Protein AF-A0A920AAB1-F1 (afdb_monomer_lite)

Sequence (123 aa):
MAELSDSGIDLFFFVGNHDCWMKNYLEDEIGFKVFKNSCEFKIDDNNLLIGHGDGLGPGDIKYKFLKFLFRSSILRKLFSFIHPDIGISLGRFFSDNNKILSGNNSPFESKEKEMLYTYCKMY

Secondary structure (DSSP, 8-state):
-HHHHHTT---EEE--SSSTT--THHHHHH--EEESS-EEEEETTEEEEE---TT-SS--HHHHHHHHHHH-HHHHHHHTTS-HHHHHHHHHHHHHHHHHHHT-------GGG-HHHHHHTT-

Structure (mmCIF, N/CA/C/O backbone):
data_AF-A0A920AAB1-F1
#
_entry.id   AF-A0A920AAB1-F1
#
loop_
_atom_site.group_PDB
_atom_site.id
_atom_site.type_symbol
_atom_site.label_atom_id
_atom_site.label_alt_id
_atom_site.label_comp_id
_atom_site.label_asym_id
_atom_site.label_entity_id
_atom_site.label_seq_id
_atom_site.pdbx_PDB_ins_code
_atom_site.Cartn_x
_atom_site.Cartn_y
_atom_site.Cartn_z
_atom_site.occupancy
_atom_site.B_iso_or_equiv
_atom_site.auth_seq_id
_atom_site.auth_comp_id
_atom_site.auth_asym_id
_atom_site.auth_atom_id
_atom_site.pdbx_PDB_model_num
ATOM 1 N N . MET A 1 1 ? -8.728 -19.778 1.644 1.00 63.94 1 MET A N 1
ATOM 2 C CA . MET A 1 1 ? -9.113 -18.346 1.573 1.00 63.94 1 MET A CA 1
ATOM 3 C C . MET A 1 1 ? -10.530 -18.206 1.052 1.00 63.94 1 MET A C 1
ATOM 5 O O . MET A 1 1 ? -11.318 -17.617 1.772 1.00 63.94 1 MET A O 1
ATOM 9 N N . ALA A 1 2 ? -10.869 -18.802 -0.100 1.00 72.75 2 ALA A N 1
ATOM 10 C CA . ALA A 1 2 ? -12.261 -18.904 -0.560 1.00 72.75 2 ALA A CA 1
ATOM 11 C C . ALA A 1 2 ? -13.187 -19.480 0.530 1.00 72.75 2 ALA A C 1
ATOM 13 O O . ALA A 1 2 ? -14.150 -18.832 0.897 1.00 72.75 2 ALA A O 1
ATOM 14 N N . GLU A 1 3 ? -12.768 -20.557 1.205 1.00 80.94 3 GLU A N 1
ATOM 15 C CA . GLU A 1 3 ? -13.504 -21.141 2.345 1.00 80.94 3 GLU A CA 1
ATOM 16 C C . GLU A 1 3 ? -13.825 -20.152 3.488 1.00 80.94 3 GLU A C 1
ATOM 18 O O . GLU A 1 3 ? -14.837 -20.303 4.166 1.00 80.94 3 GLU A O 1
ATOM 23 N N . LEU A 1 4 ? -12.983 -19.131 3.716 1.00 84.75 4 LEU A N 1
ATOM 24 C CA . LEU A 1 4 ? -13.248 -18.103 4.731 1.00 84.75 4 LEU A CA 1
ATOM 25 C C . LEU A 1 4 ? -14.322 -17.129 4.242 1.00 84.75 4 LEU A C 1
ATOM 27 O O . LEU A 1 4 ? -15.230 -16.800 5.002 1.00 84.75 4 LEU A O 1
ATOM 31 N N . SER A 1 5 ? -14.249 -16.717 2.975 1.00 84.31 5 SER A N 1
ATOM 32 C CA . SER A 1 5 ? -15.295 -15.899 2.355 1.00 84.31 5 SER A CA 1
ATOM 33 C C . SER A 1 5 ? -16.631 -16.647 2.324 1.00 84.31 5 SER A C 1
ATOM 35 O O . SER A 1 5 ? -17.643 -16.106 2.762 1.00 84.31 5 SER A O 1
ATOM 37 N N . ASP A 1 6 ? -16.612 -17.927 1.942 1.00 83.69 6 ASP A N 1
ATOM 38 C CA . ASP A 1 6 ? -17.788 -18.803 1.900 1.00 83.69 6 ASP A CA 1
ATOM 39 C C . ASP A 1 6 ? -18.411 -19.013 3.290 1.00 83.69 6 ASP A C 1
ATOM 41 O O . ASP A 1 6 ? -19.623 -19.175 3.418 1.00 83.69 6 ASP A O 1
ATOM 45 N N . SER A 1 7 ? -17.600 -18.954 4.354 1.00 88.88 7 SER A N 1
ATOM 46 C CA . SER A 1 7 ? -18.075 -18.970 5.746 1.00 88.88 7 SER A CA 1
ATOM 47 C C . SER A 1 7 ? -18.671 -17.638 6.232 1.00 88.88 7 SER A C 1
ATOM 49 O O . SER A 1 7 ? -19.068 -17.530 7.391 1.00 88.88 7 SER A O 1
ATOM 51 N N . GLY A 1 8 ? -18.759 -16.628 5.359 1.00 86.69 8 GLY A N 1
ATOM 52 C CA . GLY A 1 8 ? -19.330 -15.313 5.653 1.00 86.69 8 GLY A CA 1
ATOM 53 C C . GLY A 1 8 ? -18.368 -14.343 6.340 1.00 86.69 8 GLY A C 1
ATOM 54 O O . GLY A 1 8 ? -18.815 -13.341 6.897 1.00 86.69 8 GLY A O 1
ATOM 55 N N . ILE A 1 9 ? -17.061 -14.621 6.329 1.00 89.88 9 ILE A N 1
ATOM 56 C CA . ILE A 1 9 ? -16.056 -13.715 6.892 1.00 89.88 9 ILE A CA 1
ATOM 57 C C . ILE A 1 9 ? -15.723 -12.645 5.854 1.00 89.88 9 ILE A C 1
ATOM 59 O O . ILE A 1 9 ? -15.301 -12.952 4.739 1.00 89.88 9 ILE A O 1
ATOM 63 N N . ASP A 1 10 ? -15.865 -11.378 6.241 1.00 89.56 10 ASP A N 1
ATOM 64 C CA . ASP A 1 10 ? -15.471 -10.259 5.394 1.00 89.56 10 ASP A CA 1
ATOM 65 C C . ASP A 1 10 ? -13.947 -10.224 5.199 1.00 89.56 10 ASP A C 1
ATOM 67 O O . ASP A 1 10 ? -13.170 -10.111 6.151 1.00 89.56 10 ASP A O 1
ATOM 71 N N . LEU A 1 11 ? -13.519 -10.271 3.938 1.00 91.06 11 LEU A N 1
ATOM 72 C CA . LEU A 1 11 ? -12.115 -10.218 3.555 1.00 91.06 11 LEU A CA 1
ATOM 73 C C . LEU A 1 11 ? -11.782 -8.847 2.958 1.00 91.06 11 LEU A C 1
ATOM 75 O O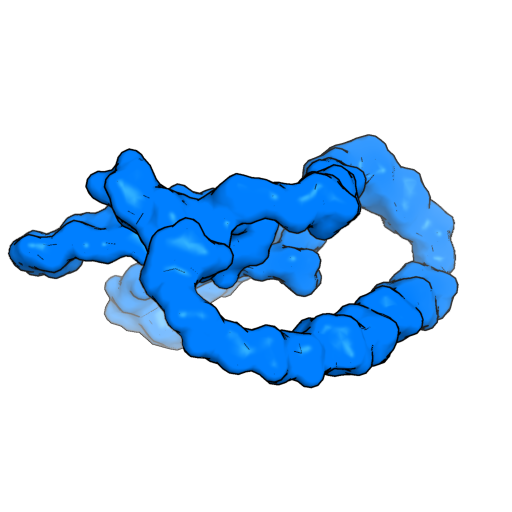 . LEU A 1 11 ? -12.384 -8.417 1.975 1.00 91.06 11 LEU A O 1
ATOM 79 N N . PHE A 1 12 ? -10.793 -8.164 3.532 1.00 92.06 12 PHE A N 1
ATOM 80 C CA . PHE A 1 12 ? -10.333 -6.844 3.092 1.00 92.06 12 PHE A CA 1
ATOM 81 C C . PHE A 1 12 ? -8.893 -6.951 2.585 1.00 92.06 12 PHE A C 1
ATOM 83 O O . PHE A 1 12 ? -8.032 -7.490 3.279 1.00 92.06 12 PHE A O 1
ATOM 90 N N . PHE A 1 13 ? -8.615 -6.436 1.386 1.00 91.75 13 PHE A N 1
ATOM 91 C CA . PHE A 1 13 ? -7.270 -6.432 0.806 1.00 91.75 13 PHE A CA 1
ATOM 92 C C . PHE A 1 13 ? -6.842 -5.010 0.455 1.00 91.75 13 PHE A C 1
ATOM 94 O O . PHE A 1 13 ? -7.510 -4.334 -0.324 1.00 91.75 13 PHE A O 1
ATOM 101 N N . PHE A 1 14 ? -5.712 -4.559 0.995 1.00 91.94 14 PHE A N 1
ATOM 102 C CA . PHE A 1 14 ? -5.145 -3.245 0.692 1.00 91.94 14 PHE A CA 1
ATOM 103 C C . PHE A 1 14 ? -4.011 -3.405 -0.312 1.00 91.94 14 PHE A C 1
ATOM 105 O O . PHE A 1 14 ? -3.015 -4.065 -0.033 1.00 91.94 14 PHE A O 1
ATOM 112 N N . VAL A 1 15 ? -4.172 -2.803 -1.489 1.00 89.94 15 VAL A N 1
ATOM 113 C CA . VAL A 1 15 ? -3.220 -2.940 -2.594 1.00 89.94 15 VAL A CA 1
ATOM 114 C C . VAL A 1 15 ? -1.907 -2.252 -2.242 1.00 89.94 15 VAL A C 1
ATOM 116 O O . VAL A 1 15 ? -1.875 -1.035 -2.042 1.00 89.94 15 VAL A O 1
ATOM 119 N N . GLY A 1 16 ? -0.825 -3.028 -2.236 1.00 86.88 16 GLY A N 1
ATOM 120 C CA . GLY A 1 16 ? 0.528 -2.522 -2.074 1.00 86.88 16 GLY A CA 1
ATOM 121 C C . GLY A 1 16 ? 1.189 -2.087 -3.379 1.00 86.88 16 GLY A C 1
ATOM 122 O O . GLY A 1 16 ? 0.645 -2.182 -4.483 1.00 86.88 16 GLY A O 1
ATOM 123 N N . ASN A 1 17 ? 2.431 -1.634 -3.259 1.00 84.19 17 ASN A N 1
ATOM 124 C CA . ASN A 1 17 ? 3.260 -1.219 -4.389 1.00 84.19 17 ASN A CA 1
ATOM 125 C C . ASN A 1 17 ? 3.638 -2.372 -5.335 1.00 84.19 17 ASN A C 1
ATOM 127 O O . ASN A 1 17 ? 3.897 -2.130 -6.513 1.00 84.19 17 ASN A O 1
ATOM 131 N N . HIS A 1 18 ? 3.642 -3.610 -4.841 1.00 82.38 18 HIS A N 1
ATOM 132 C CA . HIS A 1 18 ? 3.916 -4.807 -5.641 1.00 82.38 18 HIS A CA 1
ATOM 133 C C . HIS A 1 18 ? 2.667 -5.355 -6.344 1.00 82.38 18 HIS A C 1
ATOM 135 O O . HIS A 1 18 ? 2.777 -5.956 -7.410 1.00 82.38 18 HIS A O 1
ATOM 141 N N . ASP A 1 19 ? 1.481 -5.067 -5.810 1.00 84.12 19 ASP A N 1
ATOM 142 C CA . ASP A 1 19 ? 0.209 -5.625 -6.282 1.00 84.12 19 ASP A CA 1
ATOM 143 C C . ASP A 1 19 ? -0.561 -4.648 -7.186 1.00 84.12 19 ASP A C 1
ATOM 145 O O . ASP A 1 19 ? -1.693 -4.901 -7.592 1.00 84.12 19 ASP A O 1
ATOM 149 N N . CYS A 1 20 ? 0.040 -3.507 -7.537 1.00 80.12 20 CYS A N 1
ATOM 150 C CA . CYS A 1 20 ? -0.643 -2.389 -8.195 1.00 80.12 20 CYS A CA 1
ATOM 151 C C . CYS A 1 20 ? -1.248 -2.706 -9.578 1.00 80.12 20 CYS A C 1
ATOM 153 O O . CYS A 1 20 ? -2.135 -1.984 -10.044 1.00 80.12 20 CYS A O 1
ATOM 155 N N . TRP A 1 21 ? -0.778 -3.764 -10.244 1.00 84.31 21 TRP A N 1
ATOM 156 C CA . TRP A 1 21 ? -1.288 -4.231 -11.539 1.00 84.31 21 TRP A CA 1
ATOM 157 C C . TRP A 1 21 ? -2.143 -5.489 -11.451 1.00 84.31 21 TRP A C 1
ATOM 159 O O . TRP A 1 21 ? -2.599 -5.983 -12.487 1.00 84.31 21 TRP A O 1
ATOM 169 N N . MET A 1 22 ? -2.393 -5.976 -10.236 1.00 85.44 22 MET A N 1
ATOM 170 C CA . MET A 1 22 ? -3.369 -7.022 -10.000 1.00 85.44 22 MET A CA 1
ATOM 171 C C . MET A 1 22 ? -4.720 -6.586 -10.580 1.00 85.44 22 MET A C 1
ATOM 173 O O . MET A 1 22 ? -5.168 -5.448 -10.404 1.00 85.44 22 MET A O 1
ATOM 177 N N . LYS A 1 23 ? -5.334 -7.484 -11.351 1.00 77.88 23 LYS A N 1
ATOM 178 C CA . LYS A 1 23 ? -6.693 -7.301 -11.869 1.00 77.88 23 LYS A CA 1
ATOM 179 C C . LYS A 1 23 ? -7.704 -7.598 -10.754 1.00 77.88 23 LYS A C 1
ATOM 181 O O . LYS A 1 23 ? -7.348 -7.706 -9.587 1.00 77.88 23 LYS A O 1
ATOM 186 N N . ASN A 1 24 ? -8.951 -7.806 -11.132 1.00 85.00 24 ASN A N 1
ATOM 187 C CA . ASN A 1 24 ? -10.046 -8.026 -10.201 1.00 85.00 24 ASN A CA 1
ATOM 188 C C . ASN A 1 24 ? -10.119 -9.475 -9.683 1.00 85.00 24 ASN A C 1
ATOM 190 O O . ASN A 1 24 ? -11.113 -9.846 -9.093 1.00 85.00 24 ASN A O 1
ATOM 194 N N . TYR A 1 25 ? -9.079 -10.304 -9.856 1.00 86.38 25 TYR A N 1
ATOM 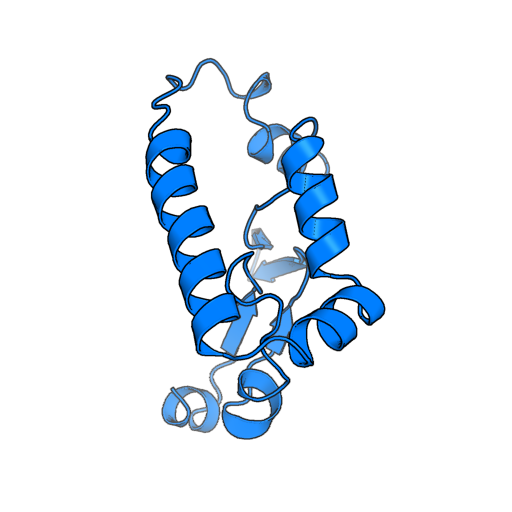195 C CA . TYR A 1 25 ? -9.122 -11.724 -9.471 1.00 86.38 25 TYR A CA 1
ATOM 196 C C . TYR A 1 25 ? -9.480 -11.933 -7.990 1.00 86.38 25 TYR A C 1
ATOM 198 O O . TYR A 1 25 ? -10.308 -12.775 -7.676 1.00 86.38 25 TYR A O 1
ATOM 206 N N . LEU A 1 26 ? -8.891 -11.157 -7.070 1.00 86.62 26 LEU A N 1
ATOM 207 C CA . LEU A 1 26 ? -9.221 -11.289 -5.643 1.00 86.62 26 LEU A CA 1
ATOM 208 C C . LEU A 1 26 ? -10.658 -10.851 -5.327 1.00 86.62 26 LEU A C 1
ATOM 210 O O . LEU A 1 26 ? -11.266 -11.414 -4.420 1.00 86.62 26 LEU A O 1
ATOM 214 N N . GLU A 1 27 ? -11.183 -9.866 -6.058 1.00 87.56 27 GLU A N 1
ATOM 215 C CA . GLU A 1 27 ? -12.566 -9.400 -5.905 1.00 87.56 27 GLU A CA 1
ATOM 216 C C . GLU A 1 27 ? -13.542 -10.434 -6.477 1.00 87.56 27 GLU A C 1
ATOM 218 O O . GLU A 1 27 ? -14.426 -10.900 -5.766 1.00 87.56 27 GLU A O 1
ATOM 223 N N . ASP A 1 28 ? -13.328 -10.830 -7.732 1.00 87.12 28 ASP A N 1
ATOM 224 C CA . ASP A 1 28 ? -14.247 -11.645 -8.527 1.00 87.12 28 ASP A CA 1
ATOM 225 C C . ASP A 1 28 ? -14.255 -13.119 -8.086 1.00 87.12 28 ASP A C 1
ATOM 227 O O . ASP A 1 28 ? -15.316 -13.734 -8.030 1.00 87.12 28 ASP A O 1
ATOM 231 N N . GLU A 1 29 ? -13.091 -13.692 -7.756 1.00 85.25 29 GLU A N 1
ATOM 232 C CA . GLU A 1 29 ? -12.951 -15.141 -7.521 1.00 85.25 29 GLU A CA 1
ATOM 233 C C . GLU A 1 29 ? -12.893 -15.521 -6.038 1.00 85.25 29 GLU A C 1
ATOM 235 O O . GLU A 1 29 ? -13.155 -16.667 -5.682 1.00 85.25 29 GLU A O 1
ATOM 240 N N . ILE A 1 30 ? -12.501 -14.594 -5.158 1.00 84.81 30 ILE A N 1
ATOM 241 C CA . ILE A 1 30 ? -12.308 -14.885 -3.725 1.00 84.81 30 ILE A CA 1
ATOM 242 C C . ILE A 1 30 ? -13.238 -14.047 -2.834 1.00 84.81 30 ILE A C 1
ATOM 244 O O . ILE A 1 30 ? -13.369 -14.347 -1.651 1.00 84.81 30 ILE A O 1
ATOM 248 N N . GLY A 1 31 ? -13.893 -13.013 -3.372 1.00 84.50 31 GLY A N 1
ATOM 249 C CA . GLY A 1 31 ? -14.814 -12.166 -2.611 1.00 84.50 31 GLY A CA 1
ATOM 250 C C . GLY A 1 31 ? -14.125 -11.132 -1.715 1.00 84.50 31 GLY A C 1
ATOM 251 O O . GLY A 1 31 ? -14.726 -10.653 -0.751 1.00 84.50 31 GLY A O 1
ATOM 252 N N . PHE A 1 32 ? -12.867 -10.770 -1.994 1.00 89.25 32 PHE A N 1
ATOM 253 C CA . PHE A 1 32 ? -12.210 -9.679 -1.271 1.00 89.25 32 PHE A CA 1
ATOM 254 C C . PHE A 1 32 ? -12.820 -8.323 -1.629 1.00 89.25 32 PHE A C 1
ATOM 256 O O . PHE A 1 32 ? -13.033 -7.999 -2.794 1.00 89.25 32 PHE A O 1
ATOM 263 N N . LYS A 1 33 ? -12.959 -7.458 -0.626 1.00 90.94 33 LYS A N 1
ATOM 264 C CA . LYS A 1 33 ? -13.113 -6.014 -0.818 1.00 90.94 33 LYS A CA 1
ATOM 265 C C . LYS A 1 33 ? -11.717 -5.416 -1.019 1.00 90.94 33 LYS A C 1
ATOM 267 O O . LYS A 1 33 ? -10.926 -5.374 -0.072 1.00 90.94 33 LYS A O 1
ATOM 272 N N . VAL A 1 34 ? -11.387 -4.992 -2.242 1.00 91.75 34 VAL A N 1
ATOM 273 C CA . VAL A 1 34 ? -10.049 -4.472 -2.571 1.00 91.75 34 VAL A CA 1
ATOM 274 C C . VAL A 1 34 ? -9.998 -2.947 -2.459 1.00 91.75 34 VAL A C 1
ATOM 276 O O . VAL A 1 34 ? -10.682 -2.206 -3.161 1.00 91.75 34 VAL A O 1
ATOM 279 N N . PHE A 1 35 ? -9.101 -2.458 -1.609 1.00 91.25 35 PHE A N 1
ATOM 280 C CA . PHE A 1 35 ? -8.873 -1.042 -1.351 1.00 91.25 35 PHE A CA 1
ATOM 281 C C . PHE A 1 35 ? -7.548 -0.600 -1.960 1.00 91.25 35 PHE A C 1
ATOM 283 O O . PHE A 1 35 ? -6.472 -1.078 -1.606 1.00 91.25 35 PHE A O 1
ATOM 290 N N . LYS A 1 36 ? -7.611 0.356 -2.890 1.00 88.06 36 LYS A N 1
ATOM 291 C CA . LYS A 1 36 ? -6.414 0.936 -3.527 1.00 88.06 36 LYS A CA 1
ATOM 292 C C . LYS A 1 36 ? -5.796 2.076 -2.722 1.00 88.06 36 LYS A C 1
ATOM 294 O O . LYS A 1 36 ? -4.673 2.482 -3.014 1.00 88.06 36 LYS A O 1
ATOM 299 N N . ASN A 1 37 ? -6.538 2.632 -1.775 1.00 88.75 37 ASN A N 1
ATOM 300 C CA . ASN A 1 37 ? -6.125 3.741 -0.925 1.00 88.75 37 ASN A CA 1
ATOM 301 C C . ASN A 1 37 ? -6.409 3.373 0.534 1.00 88.7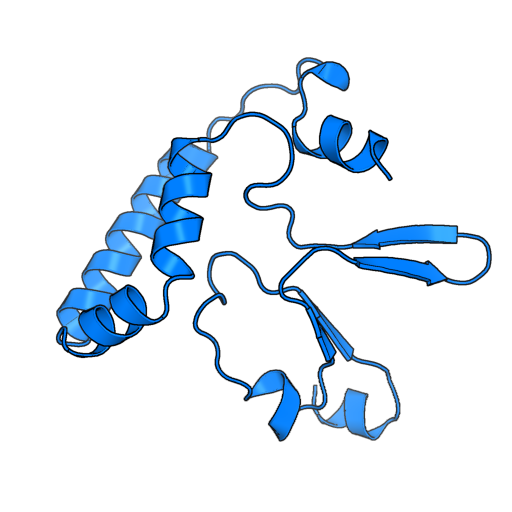5 37 ASN A C 1
ATOM 303 O O . ASN A 1 37 ? -7.130 2.409 0.792 1.00 88.75 37 ASN A O 1
ATOM 307 N N . SER A 1 38 ? -5.852 4.141 1.469 1.00 91.31 38 SER A N 1
ATOM 308 C CA . SER A 1 38 ? -6.175 3.984 2.885 1.00 91.31 38 SER A CA 1
ATOM 309 C C . SER A 1 38 ? -7.650 4.289 3.144 1.00 91.31 38 SER A C 1
ATOM 311 O O . SER A 1 38 ? -8.217 5.183 2.511 1.00 91.31 38 SER A O 1
ATOM 313 N N . CYS A 1 39 ? -8.250 3.565 4.082 1.00 92.50 39 CYS A N 1
ATOM 314 C CA . CYS A 1 39 ? -9.637 3.739 4.489 1.00 92.50 39 CYS A CA 1
ATOM 315 C C . CYS A 1 39 ? -9.756 3.779 6.010 1.00 92.50 39 CYS A C 1
ATOM 317 O O . CYS A 1 39 ? -9.022 3.095 6.726 1.00 92.50 39 CYS A O 1
ATOM 319 N N . GLU A 1 40 ? -10.694 4.593 6.480 1.00 92.62 40 GLU A N 1
ATOM 320 C CA . GLU A 1 40 ? -11.090 4.650 7.880 1.00 92.62 40 GLU A CA 1
ATOM 321 C C . GLU A 1 40 ? -12.145 3.582 8.157 1.00 92.62 40 GLU A C 1
ATOM 323 O O . GLU A 1 40 ? -13.122 3.437 7.421 1.00 92.62 40 GLU A O 1
ATOM 328 N N . PHE A 1 41 ? -11.945 2.842 9.237 1.00 92.38 41 PHE A N 1
ATOM 329 C CA . PHE A 1 41 ? -12.866 1.846 9.748 1.00 92.38 41 PHE A CA 1
ATOM 330 C C . PHE A 1 41 ? -13.248 2.215 11.166 1.00 92.38 41 PHE A C 1
ATOM 332 O O . PHE A 1 41 ? -12.406 2.631 11.960 1.00 92.38 41 PHE A O 1
ATOM 339 N N . LYS A 1 42 ? -14.516 1.996 11.498 1.00 93.50 42 LYS A N 1
ATOM 340 C CA . LYS A 1 42 ? -14.973 1.991 12.878 1.00 93.50 42 LYS A CA 1
ATOM 341 C C . LYS A 1 42 ? -15.278 0.552 13.265 1.00 93.50 42 LYS A C 1
ATOM 343 O O . LYS A 1 42 ? -16.195 -0.044 12.703 1.00 93.50 42 LYS A O 1
ATOM 348 N N . ILE A 1 43 ? -14.482 -0.001 14.173 1.00 91.81 43 ILE A N 1
ATOM 349 C CA . ILE A 1 43 ? -14.668 -1.351 14.709 1.00 91.81 43 ILE A CA 1
ATOM 350 C C . ILE A 1 43 ? -14.910 -1.201 16.206 1.00 91.81 43 ILE A C 1
ATOM 352 O O . ILE A 1 43 ? -14.034 -0.738 16.940 1.00 91.81 43 ILE A O 1
ATOM 356 N N . ASP A 1 44 ? -16.125 -1.542 16.629 1.00 92.31 44 ASP A N 1
ATOM 357 C CA . ASP A 1 44 ? -16.658 -1.236 17.956 1.00 92.31 44 ASP A CA 1
ATOM 358 C C . ASP A 1 44 ? -16.530 0.269 18.273 1.00 92.31 44 ASP A C 1
ATOM 360 O O . ASP A 1 44 ? -17.034 1.120 17.529 1.00 92.31 44 ASP A O 1
ATOM 364 N N . ASP A 1 45 ? -15.819 0.606 19.349 1.00 94.75 45 ASP A N 1
ATOM 365 C CA . ASP A 1 45 ? -15.546 1.981 19.775 1.00 94.75 45 ASP A CA 1
ATOM 366 C C . ASP A 1 45 ? -14.211 2.531 19.240 1.00 94.75 45 ASP A C 1
ATOM 368 O O . ASP A 1 45 ? -13.819 3.650 19.576 1.00 94.75 45 ASP A O 1
ATOM 372 N N . ASN A 1 46 ? -13.506 1.776 18.390 1.00 94.00 46 ASN A N 1
ATOM 373 C CA . ASN A 1 46 ? -12.195 2.156 17.870 1.00 94.00 46 ASN A CA 1
ATOM 374 C C . ASN A 1 46 ? -12.287 2.675 16.432 1.00 94.00 46 ASN A C 1
ATOM 376 O O . ASN A 1 46 ? -12.831 2.011 15.548 1.00 94.00 46 ASN A O 1
ATOM 380 N N . ASN A 1 47 ? -11.673 3.833 16.187 1.00 93.06 47 ASN A N 1
ATOM 381 C CA . ASN A 1 47 ? -11.429 4.339 14.839 1.00 93.06 47 ASN A CA 1
ATOM 382 C C . ASN A 1 47 ? -10.046 3.871 14.373 1.00 93.06 47 ASN A C 1
ATOM 384 O O . ASN A 1 47 ? -9.048 4.065 15.068 1.00 93.06 47 ASN A O 1
ATOM 388 N N . LEU A 1 48 ? -9.991 3.251 13.200 1.00 93.50 48 LEU A N 1
ATOM 389 C CA . LEU A 1 48 ? -8.793 2.657 12.621 1.00 93.50 48 LEU A CA 1
ATOM 390 C C . LEU A 1 48 ? -8.565 3.233 11.228 1.00 93.50 48 LEU A C 1
ATOM 392 O O . LEU A 1 48 ? -9.447 3.166 10.379 1.00 93.50 48 LEU A O 1
ATOM 396 N N . LEU A 1 49 ? -7.363 3.734 10.963 1.00 93.38 49 LEU A N 1
ATOM 397 C CA . LEU A 1 49 ? -6.927 4.087 9.615 1.00 93.38 49 LEU A CA 1
ATOM 398 C C . LEU A 1 49 ? -6.067 2.948 9.069 1.00 93.38 49 LEU A C 1
ATOM 400 O O . LEU A 1 49 ? -4.976 2.695 9.578 1.00 93.38 49 LEU A O 1
ATOM 404 N N . ILE A 1 50 ? -6.555 2.258 8.039 1.00 93.12 50 ILE A N 1
ATOM 405 C CA . ILE A 1 50 ? -5.898 1.072 7.483 1.00 93.12 50 ILE A CA 1
ATOM 406 C C . ILE A 1 50 ? -5.510 1.338 6.031 1.00 93.12 50 ILE A C 1
ATOM 408 O O . ILE A 1 50 ? -6.307 1.826 5.233 1.00 93.12 50 ILE A O 1
ATOM 412 N N . GLY A 1 51 ? -4.269 1.014 5.679 1.00 91.81 51 GLY A N 1
ATOM 413 C CA . GLY A 1 51 ? -3.740 1.103 4.323 1.00 91.81 51 GLY A CA 1
ATOM 414 C C . GLY A 1 51 ? -2.311 0.574 4.259 1.00 91.81 51 GLY A C 1
ATOM 415 O O . GLY A 1 51 ? -1.681 0.363 5.291 1.00 91.81 51 GLY A O 1
ATOM 416 N N . HIS A 1 52 ? -1.784 0.373 3.049 1.00 90.19 52 HIS A N 1
ATOM 417 C CA . HIS A 1 52 ? -0.434 -0.181 2.856 1.00 90.19 52 HIS A CA 1
ATOM 418 C C . HIS A 1 52 ? 0.690 0.738 3.366 1.00 90.19 52 HIS A C 1
ATOM 420 O O . HIS A 1 52 ? 1.746 0.267 3.769 1.00 90.19 52 HIS A O 1
ATOM 426 N N . GLY A 1 53 ? 0.475 2.058 3.358 1.00 86.56 53 GLY A N 1
ATOM 427 C CA . GLY A 1 53 ? 1.442 3.045 3.859 1.00 86.56 53 GLY A CA 1
ATOM 428 C C . GLY A 1 53 ? 2.402 3.606 2.804 1.00 86.56 53 GLY A C 1
ATOM 429 O O . GLY A 1 53 ? 2.968 4.680 2.990 1.00 86.56 53 GLY A O 1
ATOM 430 N N . ASP A 1 54 ? 2.565 2.952 1.655 1.00 85.88 54 ASP A N 1
ATOM 431 C CA . ASP A 1 54 ? 3.530 3.396 0.651 1.00 85.88 54 ASP A CA 1
ATOM 432 C C . ASP A 1 54 ? 3.168 4.751 0.015 1.00 85.88 54 ASP A C 1
ATOM 434 O O . ASP A 1 54 ? 2.068 4.981 -0.500 1.00 85.88 54 ASP A O 1
ATOM 438 N N . GLY A 1 55 ? 4.134 5.670 -0.008 1.00 82.56 55 GLY A N 1
ATOM 439 C CA . GLY A 1 55 ? 3.951 6.987 -0.617 1.00 82.56 55 GLY A CA 1
ATOM 440 C C . GLY A 1 55 ? 2.918 7.872 0.092 1.00 82.56 55 GLY A C 1
ATOM 441 O O . GLY A 1 55 ? 2.422 8.810 -0.535 1.00 82.56 55 GLY A O 1
ATOM 442 N N . LEU A 1 56 ? 2.594 7.592 1.359 1.00 86.12 56 LEU A N 1
ATOM 443 C CA . LEU A 1 56 ? 1.796 8.461 2.230 1.00 86.12 56 LEU A CA 1
ATOM 444 C C . LEU A 1 56 ? 2.689 9.448 3.003 1.00 86.12 56 LEU A C 1
ATOM 446 O O . LEU A 1 56 ? 3.902 9.276 3.084 1.00 86.12 56 LEU A O 1
ATOM 450 N N . GLY A 1 57 ? 2.088 10.503 3.560 1.00 85.00 57 GLY A N 1
ATOM 451 C CA . GLY A 1 57 ? 2.807 11.545 4.308 1.00 85.00 57 GLY A CA 1
ATOM 452 C C . GLY A 1 57 ? 3.608 12.514 3.427 1.00 85.00 57 GLY A C 1
ATOM 453 O O . GLY A 1 57 ? 3.537 12.438 2.201 1.00 85.00 57 GLY A O 1
ATOM 454 N N . PRO A 1 58 ? 4.330 13.485 4.007 1.00 81.62 58 PRO A N 1
ATOM 455 C CA . PRO A 1 58 ? 5.177 14.427 3.267 1.00 81.62 58 PRO A CA 1
ATOM 456 C C . PRO A 1 58 ? 6.469 13.760 2.757 1.00 81.62 58 PRO A C 1
ATOM 458 O O . PRO A 1 58 ? 6.876 12.737 3.278 1.00 81.62 58 PRO A O 1
ATOM 461 N N . GLY A 1 59 ? 7.134 14.324 1.741 1.00 84.12 59 GLY A N 1
ATOM 462 C CA . GLY A 1 59 ? 8.410 13.781 1.231 1.00 84.12 59 GLY A CA 1
ATOM 463 C C . GLY A 1 59 ? 8.268 12.715 0.134 1.00 84.12 59 GLY A C 1
ATOM 464 O O . GLY A 1 59 ? 7.256 12.687 -0.571 1.00 84.12 59 GLY A O 1
ATOM 465 N N . ASP A 1 60 ? 9.310 11.897 -0.061 1.00 82.75 60 ASP A N 1
ATOM 466 C CA . ASP A 1 60 ? 9.369 10.773 -1.016 1.00 82.75 60 ASP A CA 1
ATOM 467 C C . ASP A 1 60 ? 8.934 11.090 -2.452 1.00 82.75 60 ASP A C 1
ATOM 469 O O . ASP A 1 60 ? 8.301 10.294 -3.146 1.00 82.75 60 ASP A O 1
ATOM 473 N N . ILE A 1 61 ? 9.314 12.271 -2.940 1.00 84.62 61 ILE A N 1
ATOM 474 C CA . ILE A 1 61 ? 8.887 12.786 -4.249 1.00 84.62 61 ILE A CA 1
ATOM 475 C C . ILE A 1 61 ? 9.236 11.806 -5.380 1.00 84.62 61 ILE A C 1
ATOM 477 O O . ILE A 1 61 ? 8.399 11.536 -6.239 1.00 84.62 61 ILE A O 1
ATOM 481 N N . LYS A 1 62 ? 10.445 11.223 -5.357 1.00 84.25 62 LYS A N 1
ATOM 482 C CA . LYS A 1 62 ? 10.890 10.240 -6.363 1.00 84.25 62 LYS A CA 1
ATOM 483 C C . LYS A 1 62 ? 10.005 8.995 -6.363 1.00 84.25 62 LYS A C 1
ATOM 485 O O . LYS A 1 62 ? 9.570 8.551 -7.422 1.00 84.25 62 LYS A O 1
ATOM 490 N N . TYR A 1 63 ? 9.723 8.457 -5.178 1.00 85.19 63 TYR A N 1
ATOM 491 C CA . TYR A 1 63 ? 8.889 7.273 -5.028 1.00 85.19 63 TYR A CA 1
ATOM 492 C C . TYR A 1 63 ? 7.440 7.553 -5.437 1.00 85.19 63 TYR A C 1
ATOM 494 O O . TYR A 1 63 ? 6.851 6.781 -6.185 1.00 85.19 63 TYR A O 1
ATOM 502 N N . LYS A 1 64 ? 6.876 8.694 -5.032 1.00 87.50 64 LYS A N 1
ATOM 503 C CA . LYS A 1 64 ? 5.518 9.105 -5.417 1.00 87.50 64 LYS A CA 1
ATOM 504 C C . LYS A 1 64 ? 5.380 9.322 -6.917 1.00 87.50 64 LYS A C 1
ATOM 506 O O . LYS A 1 64 ? 4.374 8.918 -7.495 1.00 87.50 64 LYS A O 1
ATOM 511 N N . PHE A 1 65 ? 6.391 9.909 -7.554 1.00 88.12 65 PHE A N 1
ATOM 512 C CA . PHE A 1 65 ? 6.435 10.027 -9.008 1.00 88.12 65 PHE A CA 1
ATOM 513 C C . PHE A 1 65 ? 6.467 8.647 -9.674 1.00 88.12 65 PHE A C 1
ATOM 515 O O . PHE A 1 65 ? 5.691 8.383 -10.588 1.00 88.12 65 PHE A O 1
ATOM 522 N N . LEU A 1 66 ? 7.293 7.730 -9.169 1.00 86.75 66 LEU A N 1
ATOM 523 C CA . LEU A 1 66 ? 7.342 6.358 -9.663 1.00 86.75 66 LEU A CA 1
ATOM 524 C C . LEU A 1 66 ? 5.996 5.631 -9.477 1.00 86.75 66 LEU A C 1
ATOM 526 O O . LEU A 1 66 ? 5.485 5.030 -10.419 1.00 86.75 66 LEU A O 1
ATOM 530 N N . LYS A 1 67 ? 5.366 5.755 -8.305 1.00 86.12 67 LYS A N 1
ATOM 531 C CA . LYS A 1 67 ? 4.022 5.228 -8.017 1.00 86.12 67 LYS A CA 1
ATOM 532 C C . LYS A 1 67 ? 2.972 5.808 -8.969 1.00 86.12 67 LYS A C 1
ATOM 534 O O . LYS A 1 67 ? 2.109 5.073 -9.447 1.00 86.12 67 LYS A O 1
ATOM 539 N N . PHE A 1 68 ? 3.056 7.100 -9.288 1.00 87.25 68 PHE A N 1
ATOM 540 C CA . PHE A 1 68 ? 2.200 7.741 -10.288 1.00 87.25 68 PHE A CA 1
ATOM 541 C C . PHE A 1 68 ? 2.394 7.128 -11.683 1.00 87.25 68 PHE A C 1
ATOM 543 O O . PHE A 1 68 ? 1.406 6.797 -12.339 1.00 87.25 68 PHE A O 1
ATOM 550 N N . LEU A 1 69 ? 3.642 6.895 -12.109 1.00 87.50 69 LEU A N 1
ATOM 551 C CA . LEU A 1 69 ? 3.933 6.222 -13.380 1.00 87.50 69 LEU A CA 1
ATOM 552 C C . LEU A 1 69 ? 3.334 4.808 -13.417 1.00 87.50 69 LEU A C 1
ATOM 554 O O . LEU A 1 69 ? 2.643 4.461 -14.374 1.00 87.50 69 LEU A O 1
ATOM 558 N N . PHE A 1 70 ? 3.525 4.016 -12.358 1.00 85.50 70 PHE A N 1
ATOM 559 C CA . PHE A 1 70 ? 2.973 2.660 -12.265 1.00 85.50 70 PHE A CA 1
ATOM 560 C C . PHE A 1 70 ? 1.439 2.633 -12.257 1.00 85.50 70 PHE A C 1
ATOM 562 O O . PHE A 1 70 ? 0.839 1.694 -12.779 1.00 85.50 70 PHE A O 1
ATOM 569 N N . ARG A 1 71 ? 0.777 3.666 -11.724 1.00 84.56 71 ARG A N 1
ATOM 570 C CA . ARG A 1 71 ? -0.691 3.779 -11.735 1.00 84.56 71 ARG A CA 1
ATOM 571 C C . ARG A 1 71 ? -1.272 4.248 -13.072 1.00 84.56 71 ARG A C 1
ATOM 573 O O . ARG A 1 71 ? -2.476 4.107 -13.283 1.00 84.56 71 ARG A O 1
ATOM 580 N N . SER A 1 72 ? -0.457 4.782 -13.979 1.00 89.38 72 SER A N 1
ATOM 581 C CA . SER A 1 72 ? -0.928 5.264 -15.280 1.00 89.38 72 SER A CA 1
ATOM 582 C C . SER A 1 72 ? -1.359 4.111 -16.192 1.00 89.38 72 SER A C 1
ATOM 584 O O . SER A 1 72 ? -0.582 3.208 -16.510 1.00 89.38 72 SER A O 1
ATOM 586 N N . SER A 1 73 ? -2.602 4.164 -16.679 1.00 87.44 73 SER A N 1
ATOM 587 C CA . SER A 1 73 ? -3.162 3.156 -17.590 1.00 87.44 73 SER A CA 1
ATOM 588 C C . SER A 1 73 ? -2.423 3.093 -18.930 1.00 87.44 73 SER A C 1
ATOM 590 O O . SER A 1 73 ? -2.271 2.009 -19.495 1.00 87.44 73 SER A O 1
ATOM 592 N N . ILE A 1 74 ? -1.921 4.236 -19.409 1.00 91.38 74 ILE A N 1
ATOM 593 C CA . ILE A 1 74 ? -1.150 4.354 -20.652 1.00 91.38 74 ILE A CA 1
ATOM 594 C C . ILE A 1 74 ? 0.195 3.648 -20.501 1.00 91.38 74 ILE A C 1
ATOM 596 O O . ILE A 1 74 ? 0.538 2.802 -21.324 1.00 91.38 74 ILE A O 1
ATOM 600 N N . LEU A 1 75 ? 0.933 3.947 -19.429 1.00 88.88 75 LEU A N 1
ATOM 601 C CA . LEU A 1 75 ? 2.246 3.348 -19.187 1.00 88.88 75 LEU A CA 1
ATOM 602 C C . LEU A 1 75 ? 2.136 1.846 -18.939 1.00 88.88 75 LEU A C 1
ATOM 604 O O . LEU A 1 75 ? 2.931 1.084 -19.482 1.00 88.88 75 LEU A O 1
ATOM 608 N N . ARG A 1 76 ? 1.098 1.400 -18.223 1.00 88.81 76 ARG A N 1
ATOM 609 C CA . ARG A 1 76 ? 0.803 -0.028 -18.061 1.00 88.81 76 ARG A CA 1
ATOM 610 C C . ARG A 1 76 ? 0.542 -0.720 -19.403 1.00 88.81 76 ARG A C 1
ATOM 612 O O . ARG A 1 76 ? 1.034 -1.821 -19.630 1.00 88.81 76 ARG A O 1
ATOM 619 N N . LYS A 1 77 ? -0.204 -0.081 -20.312 1.00 88.88 77 LYS A N 1
ATOM 620 C CA . LYS A 1 77 ? -0.460 -0.627 -21.655 1.00 88.88 77 LYS A CA 1
ATOM 621 C C . LYS A 1 77 ? 0.818 -0.676 -22.494 1.00 88.88 77 LYS A C 1
ATOM 623 O O . LYS A 1 77 ? 1.069 -1.685 -23.139 1.00 88.88 77 LYS A O 1
ATOM 628 N N . LEU A 1 78 ? 1.649 0.363 -22.445 1.00 90.25 78 LEU A N 1
ATOM 629 C CA . LEU A 1 78 ? 2.952 0.358 -23.115 1.00 90.25 78 LEU A CA 1
ATOM 630 C C . LEU A 1 78 ? 3.860 -0.753 -22.576 1.00 90.25 78 LEU A C 1
ATOM 632 O O . LEU A 1 78 ? 4.463 -1.483 -23.356 1.00 90.25 78 LEU A O 1
ATOM 636 N N . PHE A 1 79 ? 3.886 -0.937 -21.256 1.00 87.62 79 PHE A N 1
ATOM 637 C CA . PHE A 1 79 ? 4.653 -2.002 -20.621 1.00 87.62 79 PHE A CA 1
ATOM 638 C C . PHE A 1 79 ? 4.162 -3.397 -21.026 1.00 87.62 79 PHE A C 1
ATOM 640 O O . PHE A 1 79 ? 4.973 -4.301 -21.181 1.00 87.62 79 PHE A O 1
ATOM 647 N N . SER A 1 80 ? 2.860 -3.576 -21.279 1.00 87.00 80 SER A N 1
ATOM 648 C CA . SER A 1 80 ? 2.320 -4.869 -21.728 1.00 87.00 80 SER A CA 1
ATOM 649 C C . SER A 1 80 ? 2.812 -5.328 -23.108 1.00 87.00 80 SER A C 1
ATOM 651 O O . SER A 1 80 ? 2.665 -6.502 -23.431 1.00 87.00 80 SER A O 1
ATOM 653 N N . PHE A 1 81 ? 3.416 -4.439 -23.908 1.00 90.50 81 PHE A N 1
ATOM 654 C CA . PHE A 1 81 ? 4.068 -4.809 -25.170 1.00 90.50 81 PHE A CA 1
ATOM 655 C C . PHE A 1 81 ? 5.517 -5.285 -24.995 1.00 90.50 81 PHE A C 1
ATOM 657 O O . PHE A 1 81 ? 6.107 -5.804 -25.941 1.00 90.50 81 PHE A O 1
ATOM 664 N N . ILE A 1 82 ? 6.111 -5.103 -23.814 1.00 90.50 82 ILE A N 1
ATOM 665 C CA . ILE A 1 82 ? 7.462 -5.583 -23.520 1.00 90.50 82 ILE A CA 1
ATOM 666 C C . ILE A 1 82 ? 7.408 -7.098 -23.304 1.00 90.50 82 ILE A C 1
ATOM 668 O O . ILE A 1 82 ? 6.520 -7.610 -22.623 1.00 90.50 82 ILE A O 1
ATOM 672 N N . HIS A 1 83 ? 8.383 -7.818 -23.866 1.00 91.69 83 HIS A N 1
ATOM 673 C CA . HIS A 1 83 ? 8.492 -9.261 -23.670 1.00 91.69 83 HIS A CA 1
ATOM 674 C C . HIS A 1 83 ? 8.596 -9.601 -22.167 1.00 91.69 83 HIS A C 1
ATOM 676 O O . HIS A 1 83 ? 9.392 -8.959 -21.468 1.00 91.69 83 HIS A O 1
ATOM 682 N N . PRO A 1 84 ? 7.859 -10.609 -21.658 1.00 87.94 84 PRO A N 1
ATOM 683 C CA . PRO A 1 84 ? 7.841 -10.950 -20.236 1.00 87.94 84 PRO A CA 1
ATOM 684 C C . PRO A 1 84 ? 9.228 -11.134 -19.616 1.00 87.94 84 PRO A C 1
ATOM 686 O O . PRO A 1 84 ? 9.461 -10.632 -18.523 1.00 87.94 84 PRO A O 1
ATOM 689 N N . ASP A 1 85 ? 10.173 -11.757 -20.322 1.00 90.31 85 ASP A N 1
ATOM 690 C CA . ASP A 1 85 ? 11.540 -11.965 -19.813 1.00 90.31 85 ASP A CA 1
ATOM 691 C C . ASP A 1 85 ? 12.260 -10.651 -19.485 1.00 90.31 85 ASP A C 1
ATOM 693 O O . ASP A 1 85 ? 12.930 -10.536 -18.458 1.00 90.31 85 ASP A O 1
ATOM 697 N N . ILE A 1 86 ? 12.072 -9.629 -20.326 1.00 89.38 86 ILE A N 1
ATOM 698 C CA . ILE A 1 86 ? 12.642 -8.295 -20.112 1.00 89.38 86 ILE A CA 1
ATOM 699 C C . ILE A 1 86 ? 11.920 -7.619 -18.945 1.00 89.38 86 ILE A C 1
ATOM 701 O O . ILE A 1 86 ? 12.566 -7.068 -18.052 1.00 89.38 86 ILE A O 1
ATOM 705 N N . GLY A 1 87 ? 10.586 -7.690 -18.921 1.00 87.44 87 GLY A N 1
ATOM 706 C CA . GLY A 1 87 ? 9.772 -7.090 -17.863 1.00 87.44 87 GLY A CA 1
ATOM 707 C C . GLY A 1 87 ? 10.068 -7.677 -16.478 1.00 87.44 87 GLY A C 1
ATOM 708 O O . GLY A 1 87 ? 10.247 -6.933 -15.514 1.00 87.44 87 GLY A O 1
ATOM 709 N N . ILE A 1 88 ? 10.192 -9.002 -16.385 1.00 87.12 88 ILE A N 1
ATOM 710 C CA . ILE A 1 88 ? 10.529 -9.724 -15.153 1.00 87.12 88 ILE A CA 1
ATOM 711 C C . ILE A 1 88 ? 11.961 -9.402 -14.723 1.00 87.12 88 ILE A C 1
ATOM 713 O O . ILE A 1 88 ? 12.190 -9.123 -13.546 1.00 87.12 88 ILE 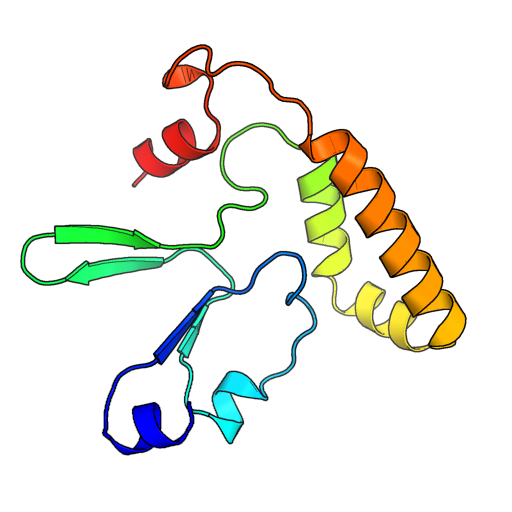A O 1
ATOM 717 N N . SER A 1 89 ? 12.923 -9.392 -15.653 1.00 87.50 89 SER A N 1
ATOM 718 C CA . SER A 1 89 ? 14.311 -9.024 -15.345 1.00 87.50 89 SER A CA 1
ATOM 719 C C . SER A 1 89 ? 14.411 -7.600 -14.794 1.00 87.50 89 SER A C 1
ATOM 721 O O . SER A 1 89 ? 15.114 -7.361 -13.812 1.00 87.50 89 SER A O 1
ATOM 723 N N . LEU A 1 90 ? 13.675 -6.656 -15.384 1.00 85.12 90 LEU A N 1
ATOM 724 C CA . LEU A 1 90 ? 13.617 -5.276 -14.913 1.00 85.12 90 LEU A CA 1
ATOM 725 C C . LEU A 1 90 ? 12.986 -5.183 -13.513 1.00 85.12 90 LEU A C 1
ATOM 727 O O . LEU A 1 90 ? 13.510 -4.491 -12.641 1.00 85.12 90 LEU A O 1
ATOM 731 N N . GLY A 1 91 ? 11.895 -5.916 -13.271 1.00 84.06 91 GLY A N 1
ATOM 732 C CA . GLY A 1 91 ? 11.246 -5.983 -11.959 1.00 84.06 91 GLY A CA 1
ATOM 733 C C . GLY A 1 91 ? 12.158 -6.542 -10.861 1.00 84.06 91 GLY A C 1
ATOM 734 O O . GLY A 1 91 ? 12.195 -5.995 -9.756 1.00 84.06 91 GLY A O 1
ATOM 735 N N . ARG A 1 92 ? 12.946 -7.583 -11.170 1.00 84.12 92 ARG A N 1
ATOM 736 C CA . ARG A 1 92 ? 13.960 -8.136 -10.253 1.00 84.12 92 ARG A CA 1
ATOM 737 C C . ARG A 1 92 ? 15.036 -7.106 -9.928 1.00 84.12 92 ARG A C 1
ATOM 739 O O . ARG A 1 92 ? 15.277 -6.842 -8.757 1.00 84.12 92 ARG A O 1
ATOM 746 N N . PHE A 1 93 ? 15.575 -6.435 -10.946 1.00 82.44 93 PHE A N 1
ATOM 747 C CA . PHE A 1 93 ? 16.573 -5.381 -10.760 1.00 82.44 93 PHE A CA 1
ATOM 748 C C . PHE A 1 93 ? 16.083 -4.257 -9.831 1.00 82.44 9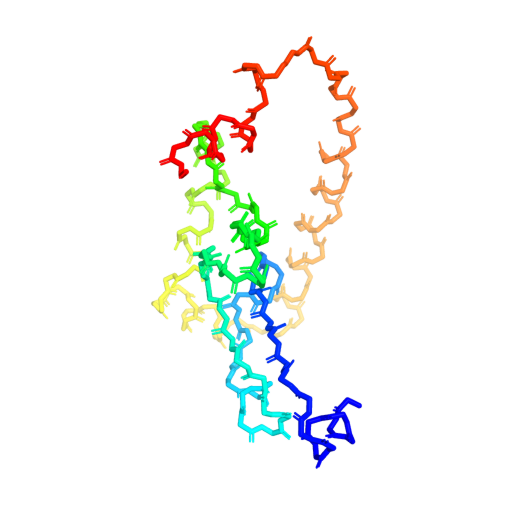3 PHE A C 1
ATOM 750 O O . PHE A 1 93 ? 16.809 -3.837 -8.931 1.00 82.44 93 PHE A O 1
ATOM 757 N N . PHE A 1 94 ? 14.847 -3.776 -10.001 1.00 77.25 94 PHE A N 1
ATOM 758 C CA . PHE A 1 94 ? 14.287 -2.760 -9.102 1.00 77.25 94 PHE A CA 1
ATOM 759 C C . PHE A 1 94 ? 14.037 -3.283 -7.684 1.00 77.25 94 PHE A C 1
ATOM 761 O O . PHE A 1 94 ? 14.208 -2.532 -6.725 1.00 77.25 94 PHE A O 1
ATOM 768 N N . SER A 1 95 ? 13.657 -4.553 -7.538 1.00 74.00 95 SER A N 1
ATOM 769 C CA . SER A 1 95 ? 13.398 -5.169 -6.231 1.00 74.00 95 SER A CA 1
ATOM 770 C C . SER A 1 95 ? 14.686 -5.365 -5.429 1.00 74.00 95 SER A C 1
ATOM 772 O O . SER A 1 95 ? 14.742 -4.984 -4.260 1.00 74.00 95 SER A O 1
ATOM 774 N N . ASP A 1 96 ? 15.738 -5.881 -6.065 1.00 74.19 96 ASP A N 1
ATOM 775 C CA . ASP A 1 96 ? 17.023 -6.154 -5.414 1.00 74.19 96 ASP A CA 1
ATOM 776 C C . ASP A 1 96 ? 17.717 -4.855 -4.983 1.00 74.19 96 ASP A C 1
ATOM 778 O O . ASP A 1 96 ? 18.176 -4.735 -3.846 1.00 74.19 96 ASP A O 1
ATOM 782 N N . ASN A 1 97 ? 17.702 -3.831 -5.842 1.00 65.06 97 ASN A N 1
ATOM 783 C CA . ASN A 1 97 ? 18.271 -2.522 -5.514 1.00 65.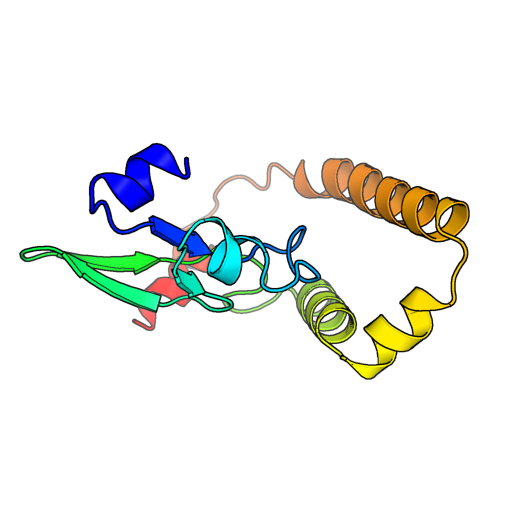06 97 ASN A CA 1
ATOM 784 C C . ASN A 1 97 ? 17.474 -1.789 -4.427 1.00 65.06 97 ASN A C 1
ATOM 786 O O . ASN A 1 97 ? 18.064 -1.140 -3.564 1.00 65.06 97 ASN A O 1
ATOM 790 N N . ASN A 1 98 ? 16.142 -1.916 -4.417 1.00 61.06 98 ASN A N 1
ATOM 791 C CA . ASN A 1 98 ? 15.338 -1.339 -3.345 1.00 61.06 98 ASN A CA 1
ATOM 792 C C . ASN A 1 98 ? 15.540 -2.063 -2.021 1.00 61.06 98 ASN A C 1
ATOM 794 O O . ASN A 1 98 ? 15.516 -1.390 -1.003 1.00 61.06 98 ASN A O 1
ATOM 798 N N . LYS A 1 99 ? 15.782 -3.378 -1.987 1.00 54.31 99 LYS A N 1
ATOM 799 C CA . LYS A 1 99 ? 16.083 -4.103 -0.739 1.00 54.31 99 LYS A CA 1
ATOM 800 C C . LYS A 1 99 ? 17.392 -3.624 -0.098 1.00 54.31 99 LYS A C 1
ATOM 802 O O . LYS A 1 99 ? 17.486 -3.538 1.121 1.00 54.31 99 LYS A O 1
ATOM 807 N N . ILE A 1 100 ? 18.364 -3.234 -0.925 1.00 47.72 100 ILE A N 1
ATOM 808 C CA . ILE A 1 100 ? 19.625 -2.613 -0.489 1.00 47.72 100 ILE A CA 1
ATOM 809 C C . ILE A 1 100 ? 19.387 -1.186 0.050 1.00 47.72 100 ILE A C 1
ATOM 811 O O . ILE A 1 100 ? 20.026 -0.788 1.019 1.00 47.72 100 ILE A O 1
ATOM 815 N N . LEU A 1 101 ? 18.434 -0.433 -0.517 1.00 48.12 101 LEU A N 1
ATOM 816 C CA . LEU A 1 101 ? 18.087 0.938 -0.097 1.00 48.12 101 LEU A CA 1
ATOM 817 C C . LEU A 1 101 ? 17.105 1.009 1.090 1.00 48.12 101 LEU A C 1
ATOM 819 O O . LEU A 1 101 ? 17.195 1.915 1.913 1.00 48.12 101 LEU A O 1
ATOM 823 N N . SER A 1 102 ? 16.171 0.061 1.194 1.00 51.00 102 SER A N 1
ATOM 824 C CA . SER A 1 102 ? 15.192 -0.053 2.290 1.00 51.00 102 SER A CA 1
ATOM 825 C C . SER A 1 102 ? 15.791 -0.676 3.553 1.00 51.00 102 SER A C 1
ATOM 827 O O . SER A 1 102 ? 15.185 -0.602 4.615 1.00 51.00 102 SER A O 1
ATOM 829 N N . GLY A 1 103 ? 17.021 -1.195 3.458 1.00 48.66 103 GLY A N 1
ATOM 830 C CA . GLY A 1 103 ? 17.901 -1.490 4.588 1.00 48.66 103 GLY A CA 1
ATOM 831 C C . GLY A 1 103 ? 18.609 -0.263 5.174 1.00 48.66 103 GLY A C 1
ATOM 832 O O . GLY A 1 103 ? 19.529 -0.431 5.976 1.00 48.66 103 GLY A O 1
ATOM 833 N N . ASN A 1 104 ? 18.219 0.966 4.808 1.00 50.59 104 ASN A N 1
ATOM 834 C CA . ASN A 1 104 ? 18.584 2.128 5.609 1.00 50.59 104 ASN A CA 1
ATOM 835 C C . ASN A 1 104 ? 17.845 2.033 6.945 1.00 50.59 104 ASN A C 1
ATOM 837 O O . ASN A 1 104 ? 16.720 2.501 7.097 1.00 50.59 104 ASN A O 1
ATOM 841 N N . ASN A 1 105 ? 18.534 1.432 7.915 1.00 55.16 105 ASN A N 1
ATOM 842 C CA . ASN A 1 105 ? 18.315 1.572 9.348 1.00 55.16 105 ASN A CA 1
ATOM 843 C C . ASN A 1 105 ? 18.507 3.043 9.752 1.00 55.16 105 ASN A C 1
ATOM 845 O O . ASN A 1 105 ? 19.385 3.349 10.558 1.00 55.16 105 ASN A O 1
ATOM 849 N N . SER A 1 106 ? 17.753 3.976 9.162 1.00 61.94 106 SER A N 1
ATOM 850 C CA . SER A 1 106 ? 17.635 5.305 9.739 1.00 61.94 106 SER A CA 1
ATOM 851 C C . SER A 1 106 ? 17.061 5.079 11.133 1.00 61.94 106 SER A C 1
ATOM 853 O O . SER A 1 106 ? 15.955 4.543 11.245 1.00 61.94 106 SER A O 1
ATOM 855 N N . PRO A 1 107 ? 17.834 5.360 12.195 1.00 71.31 107 PRO A N 1
ATOM 856 C CA . PRO A 1 107 ? 17.334 5.170 13.540 1.00 71.31 107 PRO A CA 1
ATOM 857 C C . PRO A 1 107 ? 16.083 6.028 13.688 1.00 71.31 107 PRO A C 1
ATOM 859 O O . PRO A 1 107 ? 16.038 7.148 13.179 1.00 71.31 107 PRO A O 1
ATOM 862 N N . PHE A 1 108 ? 15.071 5.495 14.368 1.00 78.00 108 PHE A N 1
ATOM 863 C CA . PHE A 1 108 ? 13.898 6.274 14.740 1.00 78.00 108 PHE A CA 1
ATOM 864 C C . PHE A 1 108 ? 14.366 7.552 15.452 1.00 78.00 108 PHE A C 1
ATOM 866 O O . PHE A 1 108 ? 14.939 7.480 16.541 1.00 78.00 108 PHE A O 1
ATOM 873 N N . GLU A 1 109 ? 14.178 8.710 14.816 1.00 78.94 109 GLU A N 1
ATOM 874 C CA . GLU A 1 109 ? 14.647 9.986 15.363 1.00 78.94 109 GLU A CA 1
ATOM 875 C C . GLU A 1 109 ? 13.592 10.603 16.282 1.00 78.94 109 GLU A C 1
ATOM 877 O O . GLU A 1 109 ? 13.865 10.908 17.442 1.00 78.94 109 GLU A O 1
ATOM 882 N N . SER A 1 110 ? 12.378 10.809 15.768 1.00 84.31 110 SER A N 1
ATOM 883 C CA . SER A 1 110 ? 11.248 11.329 16.537 1.00 84.31 110 SER A CA 1
ATOM 884 C C . SER A 1 110 ? 9.934 11.113 15.795 1.00 84.31 110 SER A C 1
ATOM 886 O O . SER A 1 110 ? 9.910 10.965 14.574 1.00 84.31 110 SER A O 1
ATOM 888 N N . LYS A 1 111 ? 8.813 11.174 16.524 1.00 84.06 111 LYS A N 1
ATOM 889 C CA . LYS A 1 111 ? 7.473 11.002 15.945 1.00 84.06 111 LYS A CA 1
ATOM 890 C C . LYS A 1 111 ? 7.176 12.031 14.845 1.00 84.06 111 LYS A C 1
ATOM 892 O O . LYS A 1 111 ? 6.552 11.699 13.851 1.00 84.06 111 LYS A O 1
ATOM 897 N N . GLU A 1 112 ? 7.629 13.271 15.000 1.00 83.69 112 GLU A N 1
ATOM 898 C CA . GLU A 1 112 ? 7.382 14.376 14.060 1.00 83.69 112 GLU A CA 1
ATOM 899 C C . GLU A 1 112 ? 8.160 14.236 12.748 1.00 83.69 112 GLU A C 1
ATOM 901 O O . GLU A 1 112 ? 7.779 14.834 11.744 1.00 83.69 112 GLU A O 1
ATOM 906 N N . LYS A 1 113 ? 9.252 13.467 12.756 1.00 81.44 113 LYS A N 1
ATOM 907 C CA . LYS A 1 113 ? 10.052 13.177 11.562 1.00 81.44 113 LYS A CA 1
ATOM 908 C C . LYS A 1 113 ? 9.592 11.917 10.834 1.00 81.44 113 LYS A C 1
ATOM 910 O O . LYS A 1 113 ? 9.948 11.727 9.674 1.00 81.44 113 LYS A O 1
ATOM 915 N N . GLU A 1 114 ? 8.760 11.097 11.472 1.00 85.44 114 GLU A N 1
ATOM 916 C CA . GLU A 1 114 ? 8.151 9.934 10.839 1.00 85.44 114 GLU A CA 1
ATOM 917 C C . GLU A 1 114 ? 7.024 10.353 9.882 1.00 85.44 114 GLU A C 1
ATOM 919 O O . GLU A 1 114 ? 6.008 10.948 10.268 1.00 85.44 114 GLU A O 1
ATOM 924 N N . MET A 1 115 ? 7.180 9.997 8.606 1.00 85.88 115 MET A N 1
ATOM 925 C CA . MET A 1 115 ? 6.228 10.352 7.549 1.00 85.88 115 MET A CA 1
ATOM 926 C C . MET A 1 115 ? 4.828 9.789 7.803 1.00 85.88 115 MET A C 1
ATOM 928 O O . MET A 1 115 ? 3.836 10.512 7.683 1.00 85.88 115 MET A O 1
ATOM 932 N N . LEU A 1 116 ? 4.744 8.507 8.172 1.00 87.12 116 LEU A N 1
ATOM 933 C CA . LEU A 1 116 ? 3.468 7.832 8.410 1.00 87.12 116 LEU A CA 1
ATOM 934 C C . LEU A 1 116 ? 2.776 8.346 9.668 1.00 87.12 116 LEU A C 1
ATOM 936 O O . LEU A 1 116 ? 1.564 8.526 9.658 1.00 87.12 116 LEU A O 1
ATOM 940 N N . TYR A 1 117 ? 3.531 8.659 10.722 1.00 88.62 117 TYR A N 1
ATOM 941 C CA . TYR A 1 117 ? 2.955 9.265 11.921 1.00 88.62 117 TYR A CA 1
ATOM 942 C C . TYR A 1 117 ? 2.319 10.622 11.608 1.00 88.62 117 TYR A C 1
ATOM 944 O O . TYR A 1 117 ? 1.196 10.904 12.028 1.00 88.62 117 TYR A O 1
ATOM 952 N N . THR A 1 118 ? 3.019 11.449 10.827 1.00 88.00 118 THR A N 1
ATOM 953 C CA . THR A 1 118 ? 2.514 12.759 10.404 1.00 88.00 118 THR A CA 1
ATOM 954 C C . THR A 1 118 ? 1.262 12.628 9.537 1.00 88.00 118 THR A C 1
ATOM 956 O O . THR A 1 118 ? 0.324 13.399 9.708 1.00 88.00 118 THR A O 1
ATOM 959 N N . TYR A 1 119 ? 1.219 11.629 8.651 1.00 89.75 119 TYR A N 1
ATOM 960 C CA . TYR A 1 119 ? 0.034 11.311 7.855 1.00 89.75 119 TYR A CA 1
ATOM 961 C C . TYR A 1 119 ? -1.159 10.897 8.724 1.00 89.75 119 TYR A C 1
ATOM 963 O O . TYR A 1 119 ? -2.246 11.443 8.563 1.00 89.75 119 TYR A O 1
ATOM 971 N N . CYS A 1 120 ? -0.957 9.978 9.673 1.00 89.88 120 CYS A N 1
ATOM 972 C CA . CYS A 1 120 ? -2.029 9.496 10.542 1.00 89.88 120 CYS A CA 1
ATOM 973 C C . CYS A 1 120 ? -2.615 10.599 11.429 1.00 89.88 120 CYS A C 1
ATOM 975 O O . CYS A 1 120 ? -3.788 10.535 11.746 1.00 89.88 120 CYS A O 1
ATOM 977 N N . LYS A 1 121 ? -1.842 11.629 11.797 1.00 88.75 121 LYS A N 1
ATOM 978 C CA . LYS A 1 121 ? -2.349 12.790 12.553 1.00 88.75 121 LYS A CA 1
ATOM 979 C C . LYS A 1 121 ? -3.356 13.663 11.795 1.00 88.75 121 LYS A C 1
ATOM 981 O O . LYS A 1 121 ? -3.958 14.539 12.409 1.00 88.75 121 LYS A O 1
ATOM 986 N N . MET A 1 122 ? -3.462 13.510 10.476 1.00 85.00 122 MET A N 1
ATOM 987 C CA . MET A 1 122 ? -4.395 14.284 9.650 1.00 85.00 122 MET A CA 1
ATOM 988 C C . MET A 1 122 ? -5.804 13.671 9.609 1.00 85.00 122 MET A C 1
ATOM 990 O O . MET A 1 122 ? -6.694 14.284 9.021 1.00 85.00 122 MET A O 1
ATOM 994 N N . TYR A 1 123 ? -5.973 12.492 10.208 1.00 80.62 123 TYR A N 1
ATOM 995 C CA . TYR A 1 123 ? -7.206 11.720 10.331 1.00 80.62 123 TYR A CA 1
ATOM 996 C C . TYR A 1 123 ? -7.572 11.594 11.813 1.00 80.62 123 TYR A C 1
ATOM 998 O O . TYR A 1 123 ? -8.779 11.656 12.126 1.00 80.62 123 TYR A O 1
#

pLDDT: mean 83.94, std 10.18, range [47.72, 94.75]

Radius of gyration: 17.55 Å; chains: 1; bounding box: 39×36×45 Å

Foldseek 3Di:
DLVCVVVVHAAEAAADPVCLPPDCCCCPPRVYDYHPAWDWDDDPPDIDTDHPQFPAFDDPPVRVVVSVLSNDPVNVVVLVPDDVVVVVVVVVVVVVVVVVVVPPPPDCDDLVPDRSSNRVVVD